Protein AF-A0A4S8KTE8-F1 (afdb_monomer_lite)

Structure (mmCIF, N/CA/C/O backbone):
data_AF-A0A4S8KTE8-F1
#
_entry.id   AF-A0A4S8KTE8-F1
#
loop_
_atom_site.group_PDB
_atom_site.id
_atom_site.type_symbol
_atom_site.label_atom_id
_atom_site.label_alt_id
_atom_site.label_comp_id
_atom_site.label_asym_id
_atom_site.label_entity_id
_atom_site.label_seq_id
_atom_site.pdbx_PDB_ins_code
_atom_site.Cartn_x
_atom_site.Cartn_y
_atom_site.Cartn_z
_atom_site.occupancy
_atom_site.B_iso_or_equiv
_atom_site.auth_seq_id
_atom_site.auth_comp_id
_atom_site.auth_asym_id
_atom_site.auth_atom_id
_atom_site.pdbx_PDB_model_num
ATOM 1 N N . MET A 1 1 ? 44.980 -10.769 -17.086 1.00 38.16 1 MET A N 1
ATOM 2 C CA . MET A 1 1 ? 43.763 -10.810 -17.929 1.00 38.16 1 MET A CA 1
ATOM 3 C C . MET A 1 1 ? 42.643 -10.117 -17.168 1.00 38.16 1 MET A C 1
ATOM 5 O O . MET A 1 1 ? 42.380 -10.503 -16.039 1.00 38.16 1 MET A O 1
ATOM 9 N N . VAL A 1 2 ? 42.059 -9.050 -17.720 1.00 45.09 2 VAL A N 1
ATOM 10 C CA . VAL A 1 2 ? 40.986 -8.267 -17.076 1.00 45.09 2 VAL A CA 1
ATOM 11 C C . VAL A 1 2 ? 39.634 -8.652 -17.678 1.00 45.09 2 VAL A C 1
ATOM 13 O O . VAL A 1 2 ? 39.425 -8.497 -18.879 1.00 45.09 2 VAL A O 1
ATOM 16 N N . ASN A 1 3 ? 38.708 -9.146 -16.855 1.00 40.47 3 ASN A N 1
ATOM 17 C CA . ASN A 1 3 ? 37.342 -9.453 -17.282 1.00 40.47 3 ASN A CA 1
ATOM 18 C C . ASN A 1 3 ? 36.574 -8.140 -17.541 1.00 40.47 3 ASN A C 1
ATOM 20 O O . ASN A 1 3 ? 36.103 -7.496 -16.609 1.00 40.47 3 ASN A O 1
ATOM 24 N N . ARG A 1 4 ? 36.448 -7.733 -18.813 1.00 46.81 4 ARG A N 1
ATOM 25 C CA . ARG A 1 4 ? 35.797 -6.477 -19.260 1.00 46.81 4 ARG A CA 1
ATOM 26 C C . ARG A 1 4 ? 34.266 -6.518 -19.367 1.00 46.81 4 ARG A C 1
ATOM 28 O O . ARG A 1 4 ? 33.665 -5.589 -19.891 1.00 46.81 4 ARG A O 1
ATOM 35 N N . SER A 1 5 ? 33.612 -7.563 -18.875 1.00 50.62 5 SER A N 1
ATOM 36 C CA . SER A 1 5 ? 32.157 -7.707 -18.981 1.00 50.62 5 SER A CA 1
ATOM 37 C C . SER A 1 5 ? 31.566 -8.098 -17.634 1.00 50.62 5 SER A C 1
ATOM 39 O O . SER A 1 5 ? 31.127 -9.229 -17.434 1.00 50.62 5 SER A O 1
ATOM 41 N N . GLY A 1 6 ? 31.513 -7.140 -16.709 1.00 40.44 6 GLY A N 1
ATOM 42 C CA . GLY A 1 6 ? 30.618 -7.200 -15.554 1.00 40.44 6 GLY A CA 1
ATOM 43 C C . GLY A 1 6 ? 29.159 -7.043 -15.992 1.00 40.44 6 GLY A C 1
ATOM 44 O O . GLY A 1 6 ? 28.493 -6.085 -15.614 1.00 40.44 6 GLY A O 1
ATOM 45 N N . LYS A 1 7 ? 28.659 -7.949 -16.841 1.00 44.88 7 LYS A N 1
ATOM 46 C CA . LYS A 1 7 ? 27.223 -8.091 -17.087 1.00 44.88 7 LYS A CA 1
ATOM 47 C C . LYS A 1 7 ? 26.639 -8.736 -15.839 1.00 44.88 7 LYS A C 1
ATOM 49 O O . LYS A 1 7 ? 26.651 -9.955 -15.700 1.00 44.88 7 LYS A O 1
ATOM 54 N N . ASN A 1 8 ? 26.137 -7.915 -14.924 1.00 54.91 8 ASN A N 1
ATOM 55 C CA . ASN A 1 8 ? 25.265 -8.391 -13.859 1.00 54.91 8 ASN A CA 1
ATOM 56 C C . ASN A 1 8 ? 24.046 -9.023 -14.549 1.00 54.91 8 ASN A C 1
ATOM 58 O O . ASN A 1 8 ? 23.220 -8.312 -15.113 1.00 54.91 8 ASN A O 1
ATOM 62 N N . GLY A 1 9 ? 24.003 -10.357 -14.598 1.00 51.38 9 GLY A N 1
ATOM 63 C CA . GLY A 1 9 ? 23.160 -11.170 -15.486 1.00 51.38 9 GLY A CA 1
ATOM 64 C C . GLY A 1 9 ? 21.655 -11.160 -15.205 1.00 51.38 9 GLY A C 1
ATOM 65 O O . GLY A 1 9 ? 20.988 -12.162 -15.439 1.00 51.38 9 GLY A O 1
ATOM 66 N N . HIS A 1 10 ? 21.099 -10.064 -14.695 1.00 56.97 10 HIS A N 1
ATOM 67 C CA . HIS A 1 10 ? 19.657 -9.886 -14.576 1.00 56.97 10 HIS A CA 1
ATOM 68 C C . HIS A 1 10 ? 19.192 -8.818 -15.560 1.00 56.97 10 HIS A C 1
ATOM 70 O O . HIS A 1 10 ? 19.395 -7.623 -15.350 1.00 56.97 10 HIS A O 1
ATOM 76 N N . SER A 1 11 ? 18.561 -9.267 -16.645 1.00 66.94 11 SER A N 1
ATOM 77 C CA . SER A 1 11 ? 17.747 -8.381 -17.468 1.00 66.94 11 SER A CA 1
ATOM 78 C C . SER A 1 11 ? 16.526 -7.977 -16.644 1.00 66.94 11 SER A C 1
ATOM 80 O O . SER A 1 11 ? 15.727 -8.831 -16.266 1.00 66.94 11 SER A O 1
ATOM 82 N N . ASN A 1 12 ? 16.375 -6.682 -16.363 1.00 69.44 12 ASN A N 1
ATOM 83 C CA . ASN A 1 12 ? 15.199 -6.149 -15.667 1.00 69.44 12 ASN A CA 1
ATOM 84 C C . ASN A 1 12 ? 13.960 -6.065 -16.589 1.00 69.44 12 ASN A C 1
ATOM 86 O O . ASN A 1 12 ? 12.967 -5.429 -16.237 1.00 69.44 12 ASN A O 1
ATOM 90 N N . GLY A 1 13 ? 14.015 -6.681 -17.775 1.00 77.19 13 GLY A N 1
ATOM 91 C CA . GLY A 1 13 ? 13.027 -6.509 -18.835 1.00 77.19 13 GLY A CA 1
ATOM 92 C C . GLY A 1 13 ? 13.163 -5.163 -19.550 1.00 77.19 13 GLY A C 1
ATOM 93 O O . GLY A 1 13 ? 14.200 -4.500 -19.465 1.00 77.19 13 GLY A O 1
ATOM 94 N N . SER A 1 14 ? 12.108 -4.768 -20.264 1.00 77.19 14 SER A N 1
ATOM 95 C CA . SER A 1 14 ? 12.025 -3.450 -20.897 1.00 77.19 14 SER A CA 1
ATOM 96 C C . SER A 1 14 ? 11.604 -2.414 -19.860 1.00 77.19 14 SER A C 1
ATOM 98 O O . SER A 1 14 ? 10.590 -2.589 -19.184 1.00 77.19 14 SER A O 1
ATOM 100 N N . LYS A 1 15 ? 12.385 -1.341 -19.708 1.00 81.69 15 LYS A N 1
ATOM 101 C CA . LYS A 1 15 ? 11.989 -0.216 -18.861 1.00 81.69 15 LYS A CA 1
ATOM 102 C C . LYS A 1 15 ? 10.918 0.597 -19.612 1.00 81.69 15 LYS A C 1
ATOM 104 O O . LYS A 1 15 ? 11.224 1.084 -20.700 1.00 81.69 15 LYS A O 1
ATOM 109 N N . PRO A 1 16 ? 9.708 0.776 -19.054 1.00 84.88 16 PRO A N 1
ATOM 110 C CA . PRO A 1 16 ? 8.693 1.635 -19.655 1.00 84.88 16 PRO A CA 1
ATOM 111 C C . PRO A 1 16 ? 9.117 3.110 -19.627 1.00 84.88 16 PRO A C 1
ATOM 113 O O . PRO A 1 16 ? 10.055 3.487 -18.915 1.00 84.88 16 PRO A O 1
ATOM 116 N N . ASN A 1 17 ? 8.419 3.943 -20.401 1.00 91.69 17 ASN A N 1
ATOM 117 C CA . ASN A 1 17 ? 8.628 5.388 -20.400 1.00 91.69 17 ASN A CA 1
ATOM 118 C C . ASN A 1 17 ? 8.434 5.964 -18.983 1.00 91.69 17 ASN A C 1
ATOM 120 O O . ASN A 1 17 ? 7.621 5.460 -18.207 1.00 91.69 17 ASN A O 1
ATOM 124 N N . ASP A 1 18 ? 9.182 7.014 -18.640 1.00 88.75 18 ASP A N 1
ATOM 125 C CA . ASP A 1 18 ? 9.183 7.582 -17.287 1.00 88.75 18 ASP A CA 1
ATOM 126 C C . ASP A 1 18 ? 7.790 8.118 -16.892 1.00 88.75 18 ASP A C 1
ATOM 128 O O . ASP A 1 18 ? 7.391 7.944 -15.741 1.00 88.75 18 ASP A O 1
ATOM 132 N N . GLU A 1 19 ? 7.030 8.687 -17.837 1.00 90.50 19 GLU A N 1
ATOM 133 C CA . GLU A 1 19 ? 5.651 9.150 -17.598 1.00 90.50 19 GLU A CA 1
ATOM 134 C C . GLU A 1 19 ? 4.666 7.990 -17.398 1.00 90.50 19 GLU A C 1
ATOM 136 O O . GLU A 1 19 ? 3.906 7.988 -16.430 1.00 90.50 19 GLU A O 1
ATOM 141 N N . ASP A 1 20 ? 4.723 6.952 -18.239 1.00 92.06 20 ASP A N 1
ATOM 142 C CA . ASP A 1 20 ? 3.857 5.771 -18.100 1.00 92.06 20 ASP A CA 1
ATOM 143 C C . ASP A 1 20 ? 4.122 5.040 -16.781 1.00 92.06 20 ASP A C 1
ATOM 145 O O . ASP A 1 20 ? 3.199 4.606 -16.090 1.00 92.06 20 ASP A O 1
ATOM 149 N N . LEU A 1 21 ? 5.399 4.938 -16.401 1.00 92.31 21 LEU A N 1
ATOM 150 C CA . LEU A 1 21 ? 5.814 4.342 -15.140 1.00 92.31 21 LEU A CA 1
ATOM 151 C C . LEU A 1 21 ? 5.324 5.165 -13.947 1.00 92.31 21 LEU A C 1
ATOM 153 O O . LEU A 1 21 ? 4.840 4.594 -12.972 1.00 92.31 21 LEU A O 1
ATOM 157 N N . LYS A 1 22 ? 5.437 6.494 -14.011 1.00 93.31 22 LYS A N 1
ATOM 158 C CA . LYS A 1 22 ? 4.946 7.394 -12.965 1.00 93.31 22 LYS A CA 1
ATOM 159 C C . LYS A 1 22 ? 3.431 7.281 -12.804 1.00 93.31 22 LYS A C 1
ATOM 161 O O . LYS A 1 22 ? 2.970 7.105 -11.678 1.00 93.31 22 LYS A O 1
ATOM 166 N N . ASN A 1 23 ? 2.683 7.329 -13.904 1.00 92.75 23 ASN A N 1
ATOM 167 C CA . ASN A 1 23 ? 1.225 7.217 -13.893 1.00 92.75 23 ASN A CA 1
ATOM 168 C C . ASN A 1 23 ? 0.775 5.864 -13.332 1.00 92.75 23 ASN A C 1
ATOM 170 O O . ASN A 1 23 ? -0.074 5.823 -12.448 1.00 92.75 23 ASN A O 1
ATOM 174 N N . ALA A 1 24 ? 1.415 4.769 -13.751 1.00 93.69 24 ALA A N 1
ATOM 175 C CA . ALA A 1 24 ? 1.132 3.447 -13.201 1.00 93.69 24 ALA A CA 1
ATOM 176 C C . ALA A 1 24 ? 1.438 3.363 -11.696 1.00 93.69 24 ALA A C 1
ATOM 178 O O . ALA A 1 24 ? 0.663 2.794 -10.937 1.00 93.69 24 ALA A O 1
ATOM 179 N N . LEU A 1 25 ? 2.553 3.937 -11.232 1.00 92.94 25 LEU A N 1
ATOM 180 C CA . LEU A 1 25 ? 2.889 3.939 -9.805 1.00 92.94 25 LEU A CA 1
ATOM 181 C C . LEU A 1 25 ? 1.911 4.777 -8.970 1.00 92.94 25 LEU A C 1
ATOM 183 O O . LEU A 1 25 ? 1.639 4.402 -7.830 1.00 92.94 25 LEU A O 1
ATOM 187 N N . LEU A 1 26 ? 1.390 5.881 -9.513 1.00 91.31 26 LEU A N 1
ATOM 188 C CA . LEU A 1 26 ? 0.339 6.677 -8.871 1.00 91.31 26 LEU A CA 1
ATOM 189 C C . LEU A 1 26 ? -0.967 5.885 -8.762 1.00 91.31 26 LEU A C 1
ATOM 191 O O . LEU A 1 26 ? -1.481 5.750 -7.656 1.00 91.31 26 LEU A O 1
ATOM 195 N N . GLU A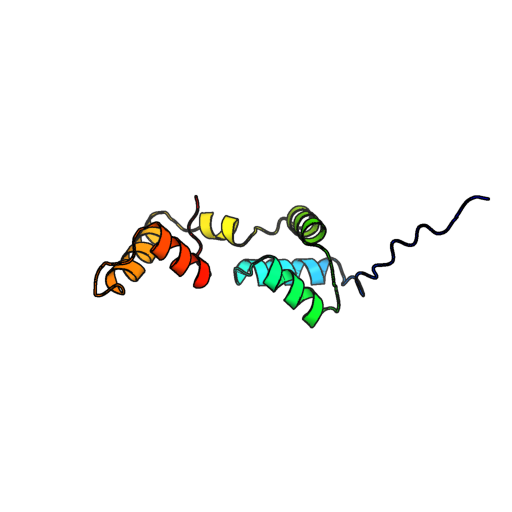 1 27 ? -1.422 5.274 -9.858 1.00 91.44 27 GLU A N 1
ATOM 196 C CA . GLU A 1 27 ? -2.599 4.390 -9.889 1.00 91.44 27 GLU A CA 1
ATOM 197 C C . GLU A 1 27 ? -2.480 3.287 -8.820 1.00 91.44 27 GLU A C 1
ATOM 199 O O . GLU A 1 27 ? -3.366 3.083 -7.993 1.00 91.44 27 GLU A O 1
ATOM 204 N N . TYR A 1 28 ? -1.323 2.625 -8.745 1.00 91.75 28 TYR A N 1
ATOM 205 C CA . TYR A 1 28 ? -1.111 1.548 -7.775 1.00 91.75 28 TYR A CA 1
ATOM 206 C C . TYR A 1 28 ? -1.031 2.048 -6.328 1.00 91.75 28 TYR A C 1
ATOM 208 O O . TYR A 1 28 ? -1.354 1.314 -5.393 1.00 91.75 28 TYR A O 1
ATOM 216 N N . SER A 1 29 ? -0.588 3.291 -6.131 1.00 87.25 29 SER A N 1
ATOM 217 C CA . SER A 1 29 ? -0.569 3.950 -4.826 1.00 87.25 29 SER A CA 1
ATOM 218 C C . SER A 1 29 ? -1.982 4.263 -4.335 1.00 87.25 29 SER A C 1
ATOM 220 O O . SER A 1 29 ? -2.256 4.076 -3.148 1.00 87.25 29 SER A O 1
ATOM 222 N N . GLU A 1 30 ? -2.870 4.697 -5.232 1.00 85.06 30 GLU A N 1
ATOM 223 C CA . GLU A 1 30 ? -4.290 4.960 -4.958 1.00 85.06 30 GLU A CA 1
ATOM 224 C C . GLU A 1 30 ? -5.060 3.674 -4.647 1.00 85.06 30 GLU A C 1
ATOM 226 O O . GLU A 1 30 ? -5.851 3.636 -3.710 1.00 85.06 30 GLU A O 1
ATOM 231 N N . GLU A 1 31 ? -4.745 2.583 -5.341 1.00 86.12 31 GLU A N 1
ATOM 232 C CA . GLU A 1 31 ? -5.282 1.250 -5.046 1.00 86.12 31 GLU A CA 1
ATOM 233 C C . GLU A 1 31 ? -4.677 0.596 -3.780 1.00 86.12 31 GLU A C 1
ATOM 235 O O . GLU A 1 31 ? -5.013 -0.543 -3.442 1.00 86.12 31 GLU A O 1
ATOM 240 N N . MET A 1 32 ? -3.774 1.292 -3.077 1.00 83.56 32 MET A N 1
ATOM 241 C CA . MET A 1 32 ? -3.075 0.818 -1.875 1.00 83.56 32 MET A CA 1
ATOM 242 C C . MET A 1 32 ? -2.300 -0.495 -2.074 1.00 83.56 32 MET A C 1
ATOM 244 O O . MET A 1 32 ? -2.145 -1.270 -1.124 1.00 83.56 32 MET A O 1
ATOM 248 N N . LEU A 1 33 ? -1.763 -0.748 -3.276 1.00 87.69 33 LEU A N 1
ATOM 249 C CA . LEU A 1 33 ? -0.978 -1.959 -3.527 1.00 87.69 33 LEU A CA 1
ATOM 250 C C . LEU A 1 33 ? 0.252 -2.015 -2.616 1.00 87.69 33 LEU A C 1
ATOM 252 O O . LEU A 1 33 ? 0.977 -1.038 -2.386 1.00 87.69 33 LEU A O 1
ATOM 256 N N . THR A 1 34 ? 0.545 -3.219 -2.141 1.00 86.62 34 THR A N 1
ATOM 257 C CA . THR A 1 34 ? 1.816 -3.527 -1.495 1.00 86.62 34 THR A CA 1
ATOM 258 C C . THR A 1 34 ? 2.961 -3.474 -2.508 1.00 86.62 34 THR A C 1
ATOM 260 O O . THR A 1 34 ? 2.770 -3.519 -3.724 1.00 86.62 34 THR A O 1
ATOM 263 N N . HIS A 1 35 ? 4.202 -3.408 -2.019 1.00 89.31 35 HIS A N 1
ATOM 264 C CA . HIS A 1 35 ? 5.367 -3.426 -2.907 1.00 89.31 35 HIS A CA 1
ATOM 265 C C . HIS A 1 35 ? 5.450 -4.709 -3.745 1.00 89.31 35 HIS A C 1
ATOM 267 O O . HIS A 1 35 ? 5.908 -4.650 -4.878 1.00 89.31 35 HIS A O 1
ATOM 273 N N . GLU A 1 36 ? 5.031 -5.855 -3.206 1.00 89.94 36 GLU A N 1
ATOM 274 C CA . GLU A 1 36 ? 5.078 -7.134 -3.924 1.00 89.94 36 GLU A CA 1
ATOM 275 C C . GLU A 1 36 ? 4.039 -7.176 -5.044 1.00 89.94 36 GLU A C 1
ATOM 277 O O . GLU A 1 36 ? 4.389 -7.482 -6.183 1.00 89.94 36 GLU A O 1
ATOM 282 N N . GLU A 1 37 ? 2.805 -6.754 -4.759 1.00 90.94 37 GLU A N 1
ATOM 283 C CA . GLU A 1 37 ? 1.760 -6.601 -5.777 1.00 90.94 37 GLU A CA 1
ATOM 284 C C . GLU A 1 37 ? 2.171 -5.576 -6.841 1.00 90.94 37 GLU A C 1
ATOM 286 O O . GLU A 1 37 ? 1.999 -5.817 -8.033 1.00 90.94 37 GLU A O 1
ATOM 291 N N . THR A 1 38 ? 2.789 -4.462 -6.433 1.00 91.88 38 THR A N 1
ATOM 292 C CA . THR A 1 38 ? 3.301 -3.439 -7.357 1.00 91.88 38 THR A CA 1
ATOM 293 C C . THR A 1 38 ? 4.334 -4.030 -8.317 1.00 91.88 38 THR A C 1
ATOM 295 O O . THR A 1 38 ? 4.252 -3.815 -9.524 1.00 91.88 38 THR A O 1
ATOM 298 N N . LEU A 1 39 ? 5.301 -4.802 -7.808 1.00 93.44 39 LEU A N 1
ATOM 299 C CA . LEU A 1 39 ? 6.307 -5.470 -8.639 1.00 93.44 39 LEU A CA 1
ATOM 300 C C . LEU A 1 39 ? 5.674 -6.499 -9.581 1.00 93.44 39 LEU A C 1
ATOM 302 O O . LEU A 1 39 ? 6.028 -6.546 -10.759 1.00 93.44 39 LEU A O 1
ATOM 306 N N . ALA A 1 40 ? 4.724 -7.294 -9.083 1.00 93.62 40 ALA A N 1
ATOM 307 C CA . ALA A 1 40 ? 4.000 -8.267 -9.891 1.00 93.62 40 ALA A CA 1
ATOM 308 C C . ALA A 1 40 ? 3.216 -7.584 -11.023 1.00 93.62 40 ALA A C 1
ATOM 310 O O . ALA A 1 40 ? 3.289 -8.021 -12.172 1.00 93.62 40 ALA A O 1
ATOM 311 N N . ARG A 1 41 ? 2.539 -6.468 -10.733 1.00 93.88 41 ARG A N 1
ATOM 312 C CA . ARG A 1 41 ? 1.752 -5.712 -11.715 1.00 93.88 41 ARG A CA 1
ATOM 313 C C . ARG A 1 41 ? 2.629 -4.965 -12.716 1.00 93.88 41 ARG A C 1
ATOM 315 O O . ARG A 1 41 ? 2.307 -4.951 -13.899 1.00 93.88 41 ARG A O 1
ATOM 322 N N . LEU A 1 42 ? 3.772 -4.417 -12.294 1.00 92.88 42 LEU A N 1
ATOM 323 C CA . LEU A 1 42 ? 4.775 -3.850 -13.209 1.00 92.88 42 LEU A CA 1
ATOM 324 C C . LEU A 1 42 ? 5.322 -4.907 -14.174 1.00 92.88 42 LEU A C 1
ATOM 326 O O . LEU A 1 42 ? 5.444 -4.646 -15.374 1.00 92.88 42 LEU A O 1
ATOM 330 N N . ARG A 1 43 ? 5.588 -6.117 -13.672 1.00 92.50 43 ARG A N 1
ATOM 331 C CA . ARG A 1 43 ? 6.013 -7.244 -14.501 1.00 92.50 43 ARG A CA 1
ATOM 332 C C . ARG A 1 43 ? 4.914 -7.681 -15.469 1.00 92.50 43 ARG A C 1
ATOM 334 O O . ARG A 1 43 ? 5.218 -7.914 -16.631 1.00 92.50 43 ARG A O 1
ATOM 341 N N . ALA A 1 44 ? 3.664 -7.770 -15.019 1.00 92.25 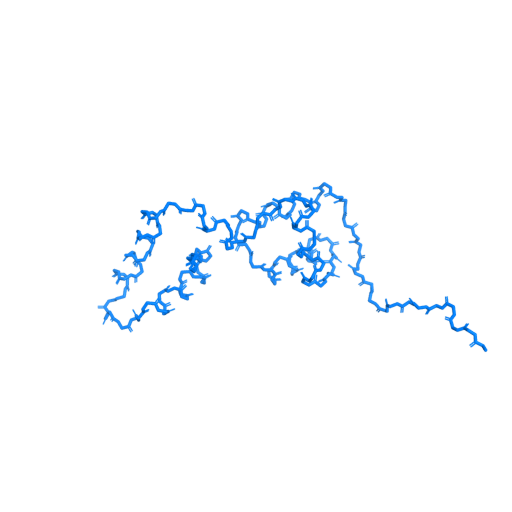44 ALA A N 1
ATOM 342 C CA . ALA A 1 44 ? 2.542 -8.189 -15.857 1.00 92.25 44 ALA A CA 1
ATOM 343 C C . ALA A 1 44 ? 2.191 -7.155 -16.943 1.00 92.25 44 ALA A C 1
ATOM 345 O O . ALA A 1 44 ? 1.984 -7.526 -18.092 1.00 92.25 44 ALA A O 1
ATOM 346 N N . ARG A 1 45 ? 2.156 -5.861 -16.595 1.00 91.69 45 ARG A N 1
ATOM 347 C CA . ARG A 1 45 ? 1.736 -4.780 -17.502 1.00 91.69 45 ARG A CA 1
ATOM 348 C C . ARG A 1 45 ? 2.830 -4.347 -18.475 1.00 91.69 45 ARG A C 1
ATOM 350 O O . ARG A 1 45 ? 2.531 -4.061 -19.626 1.00 91.69 45 ARG A O 1
ATOM 357 N N . PHE A 1 46 ? 4.082 -4.278 -18.020 1.00 89.75 46 PHE A N 1
ATOM 358 C CA . PHE A 1 46 ? 5.188 -3.707 -18.803 1.00 89.75 46 PHE A CA 1
ATOM 359 C C . PHE A 1 46 ? 6.327 -4.693 -19.079 1.00 89.75 46 PHE A C 1
ATOM 361 O O . PHE A 1 46 ? 7.310 -4.330 -19.720 1.00 89.75 46 PHE A O 1
ATOM 368 N N . GLY A 1 47 ? 6.263 -5.920 -18.551 1.00 89.69 47 GLY A N 1
ATOM 369 C CA . GLY A 1 47 ? 7.411 -6.830 -18.565 1.00 89.69 47 GLY A CA 1
ATOM 370 C C . GLY A 1 47 ? 8.578 -6.339 -17.700 1.00 89.69 47 GLY A C 1
ATOM 371 O O . GLY A 1 47 ? 9.684 -6.863 -17.818 1.00 89.69 47 GLY A O 1
ATOM 372 N N . TYR A 1 48 ? 8.358 -5.333 -16.844 1.00 90.88 48 TYR A N 1
ATOM 373 C CA . TYR A 1 48 ? 9.413 -4.674 -16.081 1.00 90.88 48 TYR A CA 1
ATOM 374 C C . TYR A 1 48 ? 9.610 -5.356 -14.727 1.00 90.88 48 TYR A C 1
ATOM 376 O O . TYR A 1 48 ? 8.785 -5.242 -13.820 1.00 90.88 48 TYR A O 1
ATOM 384 N N . SER A 1 49 ? 10.714 -6.089 -14.596 1.00 90.50 49 SER A N 1
ATOM 385 C CA . SER A 1 49 ? 11.039 -6.899 -13.424 1.00 90.50 49 SER A CA 1
ATOM 386 C C . SER A 1 49 ? 12.199 -6.272 -12.659 1.00 90.50 49 SER A C 1
ATOM 388 O O . SER A 1 49 ? 13.360 -6.431 -13.028 1.00 90.50 49 SER A O 1
ATOM 390 N N . ILE A 1 50 ? 11.890 -5.573 -11.568 1.00 90.75 50 ILE A N 1
ATOM 391 C CA . ILE A 1 50 ? 12.880 -4.894 -10.724 1.00 90.75 50 ILE A CA 1
ATOM 392 C C . ILE A 1 50 ? 12.871 -5.405 -9.287 1.00 90.75 50 ILE A C 1
ATOM 394 O O . ILE A 1 50 ? 11.930 -6.044 -8.824 1.00 90.75 50 ILE A O 1
ATOM 398 N N . LYS A 1 51 ? 13.931 -5.076 -8.546 1.00 91.06 51 LYS A N 1
ATOM 399 C CA . LYS A 1 51 ? 14.006 -5.337 -7.107 1.00 91.06 51 LYS A CA 1
ATOM 400 C C . LYS A 1 51 ? 13.237 -4.278 -6.319 1.00 91.06 51 LYS A C 1
ATOM 402 O O . LYS A 1 51 ? 13.103 -3.127 -6.736 1.00 91.06 51 LYS A O 1
ATOM 407 N N . ARG A 1 52 ? 12.827 -4.643 -5.102 1.00 91.44 52 ARG A N 1
ATOM 408 C CA . ARG A 1 52 ? 12.140 -3.749 -4.157 1.00 91.44 52 ARG A CA 1
ATOM 409 C C . ARG A 1 52 ? 12.926 -2.470 -3.836 1.00 91.44 52 ARG A C 1
ATOM 411 O O . ARG A 1 52 ? 12.317 -1.418 -3.668 1.00 91.44 52 ARG A O 1
ATOM 418 N N . SER A 1 53 ? 14.256 -2.534 -3.765 1.00 91.00 53 SER A N 1
ATOM 419 C CA . SER A 1 53 ? 15.104 -1.349 -3.559 1.00 91.00 53 SER A CA 1
ATOM 420 C C . SER A 1 53 ? 14.981 -0.354 -4.714 1.00 91.00 53 SER A C 1
ATOM 422 O O . SER A 1 53 ? 14.813 0.839 -4.482 1.00 91.00 53 SER A O 1
ATOM 424 N N . THR A 1 54 ? 14.978 -0.846 -5.955 1.00 92.06 54 THR A N 1
ATOM 425 C CA . THR A 1 54 ? 14.765 -0.031 -7.156 1.00 92.06 54 THR A CA 1
ATOM 426 C C . THR A 1 54 ? 13.369 0.581 -7.168 1.00 92.06 54 THR A C 1
ATOM 428 O O . THR A 1 54 ? 13.242 1.772 -7.439 1.00 92.06 54 THR A O 1
ATOM 431 N N . LEU A 1 55 ? 12.336 -0.191 -6.810 1.00 92.69 55 LEU A N 1
ATOM 432 C CA . LEU A 1 55 ? 10.975 0.333 -6.666 1.00 92.69 55 LEU A CA 1
ATOM 433 C C . LEU A 1 55 ? 10.929 1.482 -5.650 1.00 92.69 55 LEU A C 1
ATOM 435 O O . LEU A 1 55 ? 10.357 2.525 -5.938 1.00 92.69 55 LEU A O 1
ATOM 439 N N . PHE A 1 56 ? 11.579 1.333 -4.494 1.00 90.44 56 PHE A N 1
ATOM 440 C CA . PHE A 1 56 ? 11.632 2.395 -3.489 1.00 90.44 56 PHE A CA 1
ATOM 441 C C . PHE A 1 56 ? 12.308 3.670 -4.015 1.00 90.44 56 PHE A C 1
ATOM 443 O O . PHE A 1 56 ? 11.800 4.771 -3.803 1.00 90.44 56 PHE A O 1
ATOM 450 N N . THR A 1 57 ? 13.418 3.530 -4.745 1.00 91.88 57 THR A N 1
ATOM 451 C CA . THR A 1 57 ? 14.089 4.663 -5.397 1.00 91.88 57 THR A CA 1
ATOM 452 C C . THR A 1 57 ? 13.181 5.347 -6.417 1.00 91.88 57 THR A C 1
ATOM 454 O O . THR A 1 57 ? 13.143 6.574 -6.454 1.00 91.88 57 THR A O 1
ATOM 457 N N . LEU A 1 58 ? 12.416 4.586 -7.207 1.00 92.25 58 LEU A N 1
ATOM 458 C CA . LEU A 1 58 ? 11.472 5.130 -8.190 1.00 92.25 58 LEU A CA 1
ATOM 459 C C . LEU A 1 58 ? 10.300 5.850 -7.519 1.00 92.25 58 LEU A C 1
ATOM 461 O O . LEU A 1 58 ? 10.003 6.983 -7.882 1.00 92.25 58 LEU A O 1
ATOM 465 N N . LEU A 1 59 ? 9.689 5.249 -6.495 1.00 91.56 59 LEU A N 1
ATOM 466 C CA . LEU A 1 59 ? 8.628 5.889 -5.711 1.00 91.56 59 LEU A CA 1
ATOM 467 C C . LEU A 1 59 ? 9.109 7.222 -5.124 1.00 91.56 59 LEU A C 1
ATOM 469 O O . LEU A 1 59 ? 8.415 8.229 -5.224 1.00 91.56 59 LEU A O 1
ATOM 473 N N . LYS A 1 60 ? 10.336 7.262 -4.583 1.00 90.75 60 LYS A N 1
ATOM 474 C CA . LYS A 1 60 ? 10.945 8.504 -4.087 1.00 90.75 60 LYS A CA 1
ATOM 475 C C . LYS A 1 60 ? 11.203 9.507 -5.215 1.00 90.75 60 LYS A C 1
ATOM 477 O O . LYS A 1 60 ? 10.892 10.680 -5.038 1.00 90.75 60 LYS A O 1
ATOM 482 N N . LYS A 1 61 ? 11.750 9.059 -6.351 1.00 92.12 61 LYS A N 1
ATOM 483 C CA . LYS A 1 61 ? 12.035 9.900 -7.528 1.00 92.12 61 LYS A CA 1
ATOM 484 C C . LYS A 1 61 ? 10.768 10.589 -8.038 1.00 92.12 61 LYS A C 1
ATOM 486 O O . LYS A 1 61 ? 10.808 11.773 -8.341 1.00 92.12 61 LYS A O 1
ATOM 491 N N . TYR A 1 62 ? 9.661 9.856 -8.112 1.00 92.00 62 TYR A N 1
ATOM 492 C CA . TYR A 1 62 ? 8.390 10.357 -8.634 1.00 92.00 62 TYR A CA 1
ATOM 493 C C . TYR A 1 62 ? 7.479 10.979 -7.566 1.00 92.00 62 TYR A C 1
ATOM 495 O O . TYR A 1 62 ? 6.377 11.411 -7.891 1.00 92.00 62 TYR A O 1
ATOM 503 N N . GLY A 1 63 ? 7.910 11.026 -6.301 1.00 89.12 63 GLY A N 1
ATOM 504 C CA . GLY A 1 63 ? 7.106 11.568 -5.202 1.00 89.12 63 GLY A CA 1
ATOM 505 C C . GLY A 1 63 ? 5.862 10.737 -4.863 1.00 89.12 63 GLY A C 1
ATOM 506 O O . GLY A 1 63 ? 4.954 11.240 -4.207 1.00 89.12 63 GLY A O 1
ATOM 507 N N . VAL A 1 64 ? 5.812 9.471 -5.281 1.00 89.25 64 VAL A N 1
ATOM 508 C CA . VAL A 1 64 ? 4.656 8.595 -5.078 1.00 89.25 64 VAL A CA 1
ATOM 509 C C . VAL A 1 64 ? 4.658 8.074 -3.634 1.00 89.25 64 VAL A C 1
ATOM 511 O O . VAL A 1 64 ? 5.626 7.430 -3.205 1.00 89.25 64 VAL A O 1
ATOM 514 N N . PRO A 1 65 ? 3.602 8.337 -2.843 1.00 83.88 65 PRO A N 1
ATOM 515 C CA . PRO A 1 65 ? 3.499 7.811 -1.490 1.00 83.88 65 PRO A CA 1
ATOM 516 C C . PRO A 1 65 ? 3.317 6.288 -1.513 1.00 83.88 65 PRO A C 1
ATOM 518 O O . PRO A 1 65 ? 2.719 5.719 -2.420 1.00 83.88 65 PRO A O 1
ATOM 521 N N . 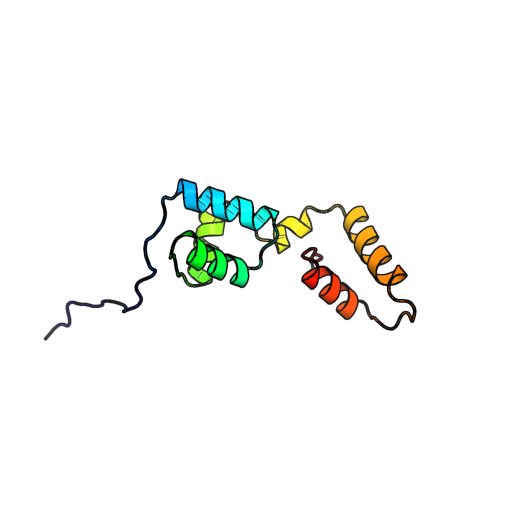SER A 1 66 ? 3.825 5.602 -0.491 1.00 78.12 66 SER A N 1
ATOM 522 C CA . SER A 1 66 ? 3.516 4.183 -0.298 1.00 78.12 66 SER A CA 1
ATOM 523 C C . SER A 1 66 ? 2.124 4.009 0.314 1.00 78.12 66 SER A C 1
ATOM 525 O O . SER A 1 66 ? 1.649 4.912 1.005 1.00 78.12 66 SER A O 1
ATOM 527 N N . ALA A 1 67 ? 1.522 2.824 0.169 1.00 73.50 67 ALA A N 1
ATOM 528 C CA . ALA A 1 67 ? 0.217 2.496 0.758 1.00 73.50 67 ALA A CA 1
ATOM 529 C C . ALA A 1 67 ? 0.112 2.893 2.247 1.00 73.50 67 ALA A C 1
ATOM 531 O O . ALA A 1 67 ? -0.819 3.571 2.669 1.00 73.50 67 ALA A O 1
ATOM 532 N N . ARG A 1 68 ? 1.149 2.602 3.047 1.00 72.12 68 ARG A N 1
ATOM 533 C CA . ARG A 1 68 ? 1.206 3.013 4.464 1.00 72.12 68 ARG A CA 1
ATOM 534 C C . ARG A 1 68 ? 1.195 4.535 4.658 1.00 72.12 68 ARG A C 1
ATOM 536 O O . ARG A 1 68 ? 0.625 5.023 5.627 1.00 72.12 68 ARG A O 1
ATOM 543 N N . LYS A 1 69 ? 1.876 5.295 3.793 1.00 72.94 69 LYS A N 1
ATOM 544 C CA . LYS A 1 69 ? 1.859 6.766 3.863 1.00 72.94 69 LYS A CA 1
ATOM 545 C C . LYS A 1 69 ? 0.503 7.329 3.454 1.00 72.94 69 LYS A C 1
ATOM 547 O O . LYS A 1 69 ? 0.111 8.348 4.003 1.00 72.94 69 LYS A O 1
ATOM 552 N N . ASN A 1 70 ? -0.201 6.683 2.532 1.00 71.44 70 ASN A N 1
ATOM 553 C CA . ASN A 1 70 ? -1.561 7.085 2.197 1.00 71.44 70 ASN A CA 1
ATOM 554 C C . ASN A 1 70 ? -2.536 6.796 3.333 1.00 71.44 70 ASN A C 1
ATOM 556 O O . ASN A 1 70 ? -3.359 7.648 3.632 1.00 71.44 70 ASN A O 1
ATOM 560 N N . ALA A 1 71 ? -2.381 5.685 4.050 1.00 69.25 71 ALA A N 1
ATOM 561 C CA . ALA A 1 71 ? -3.210 5.436 5.222 1.00 69.25 71 ALA A CA 1
ATOM 562 C C . ALA A 1 71 ? -3.009 6.468 6.350 1.00 69.25 71 ALA A C 1
ATOM 564 O O . ALA A 1 71 ? -3.952 6.784 7.060 1.00 69.25 71 ALA A O 1
ATOM 565 N N . LYS A 1 72 ? -1.819 7.082 6.462 1.00 67.19 72 LYS A N 1
ATOM 566 C CA . LYS A 1 72 ? -1.593 8.245 7.348 1.00 67.19 72 LYS A CA 1
ATOM 567 C C . LYS A 1 72 ? -2.384 9.497 6.956 1.00 67.19 72 LYS A C 1
ATOM 569 O O . LYS A 1 72 ? -2.439 10.426 7.750 1.00 67.19 72 LYS A O 1
ATOM 574 N N . LYS A 1 73 ? -2.926 9.562 5.738 1.00 71.94 73 LYS A N 1
ATOM 575 C CA . LYS A 1 73 ? -3.780 10.672 5.304 1.00 71.94 73 LYS A CA 1
ATOM 576 C C . LYS A 1 73 ? -5.228 10.510 5.771 1.00 71.94 73 LYS A C 1
ATOM 578 O O . LYS A 1 73 ? -5.974 11.478 5.672 1.00 71.94 73 LYS A O 1
ATOM 583 N N . LEU A 1 74 ? -5.641 9.329 6.248 1.00 77.38 74 LEU A N 1
ATOM 584 C CA . LEU A 1 74 ? -6.952 9.198 6.885 1.00 77.38 74 LEU A CA 1
ATOM 585 C C . LEU A 1 74 ? -6.960 9.998 8.190 1.00 77.38 74 LEU A C 1
ATOM 587 O O . LEU A 1 74 ? -6.044 9.850 8.998 1.00 77.38 74 LEU A O 1
ATOM 591 N N . SER A 1 75 ? -8.022 10.780 8.400 1.00 83.56 75 SER A N 1
ATOM 592 C CA . SER A 1 75 ? -8.325 11.418 9.687 1.00 83.56 75 SER A CA 1
ATOM 593 C C . SER A 1 75 ? -8.377 10.378 10.813 1.00 83.56 75 SER A C 1
ATOM 595 O O . SER A 1 75 ? -8.786 9.236 10.583 1.00 83.56 75 SER A O 1
ATOM 597 N N . ASP A 1 76 ? -8.017 10.777 12.031 1.00 84.75 76 ASP A N 1
ATOM 598 C CA . ASP A 1 76 ? -8.099 9.932 13.229 1.00 84.75 76 ASP A CA 1
ATOM 599 C C . ASP A 1 76 ? -9.523 9.387 13.448 1.00 84.75 76 ASP A C 1
ATOM 601 O O . ASP A 1 76 ? -9.711 8.236 13.850 1.00 84.75 76 ASP A O 1
ATOM 605 N N . GLU A 1 77 ? -10.542 10.171 13.092 1.00 8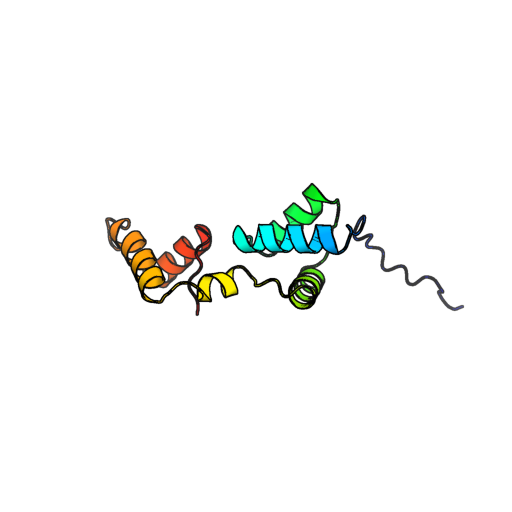7.12 77 GLU A N 1
ATOM 606 C CA . GLU A 1 77 ? -11.951 9.761 13.121 1.00 87.12 77 GLU A CA 1
ATOM 607 C C . GLU A 1 77 ? -12.240 8.624 12.132 1.00 87.12 77 GLU A C 1
ATOM 609 O O . GLU A 1 77 ? -12.899 7.638 12.472 1.00 87.12 77 GLU A O 1
ATOM 614 N N . ALA A 1 78 ? -11.700 8.720 10.913 1.00 87.25 78 ALA A N 1
ATOM 615 C CA . ALA A 1 78 ? -11.853 7.687 9.893 1.00 87.25 78 ALA A CA 1
ATOM 616 C C . ALA A 1 78 ? -11.122 6.399 10.301 1.00 87.25 78 ALA A C 1
ATOM 618 O O . ALA A 1 78 ? -11.643 5.301 10.117 1.00 87.25 78 ALA A O 1
ATOM 619 N N . GLN A 1 79 ? -9.941 6.523 10.912 1.00 86.81 79 GLN A N 1
ATOM 620 C CA . GLN A 1 79 ? -9.195 5.381 11.446 1.00 86.81 79 GLN A CA 1
ATOM 621 C C . GLN A 1 79 ? -9.954 4.692 12.585 1.00 86.81 79 GLN A C 1
ATOM 623 O O . GLN A 1 79 ? -10.028 3.465 12.619 1.00 86.81 79 GLN A O 1
ATOM 628 N N . THR A 1 80 ? -10.553 5.471 13.488 1.00 89.88 80 THR A N 1
ATOM 629 C CA . THR A 1 80 ? -11.346 4.948 14.607 1.00 89.88 80 THR A CA 1
ATOM 630 C C . THR A 1 80 ? -12.599 4.241 14.099 1.00 89.88 80 THR A C 1
ATOM 632 O O . THR A 1 80 ? -12.888 3.129 14.531 1.00 89.88 80 THR A O 1
ATOM 635 N N . SER A 1 81 ? -13.286 4.829 13.117 1.00 90.69 81 SER A N 1
ATOM 636 C CA . SER A 1 81 ? -14.468 4.232 12.483 1.00 90.69 81 SER A CA 1
ATOM 637 C C . SER A 1 81 ? -14.155 2.869 11.856 1.00 90.69 81 SER A C 1
ATOM 639 O O . SER A 1 81 ? -14.907 1.921 12.052 1.00 90.69 81 SER A O 1
ATOM 641 N N . LEU A 1 82 ? -13.005 2.726 11.184 1.00 90.56 82 LEU A N 1
ATOM 642 C CA . LEU A 1 82 ? -12.554 1.441 10.631 1.00 90.56 82 LEU A CA 1
ATOM 643 C C . LEU A 1 82 ? -12.298 0.381 11.712 1.00 90.56 82 LEU A C 1
ATOM 645 O O . LEU A 1 82 ? -12.586 -0.797 11.511 1.00 90.56 82 LEU A O 1
ATOM 649 N N . VAL A 1 83 ? -11.735 0.777 12.858 1.00 90.62 83 VAL A N 1
ATOM 650 C CA . VAL A 1 83 ? -11.509 -0.145 13.983 1.00 90.62 83 VAL A CA 1
ATOM 651 C C . VAL A 1 83 ? -12.831 -0.585 14.599 1.00 90.62 83 VAL A C 1
ATOM 653 O O . VAL A 1 83 ? -12.993 -1.774 14.872 1.00 90.62 83 VAL A O 1
ATOM 656 N N . LEU A 1 84 ? -13.759 0.353 14.806 1.00 92.56 84 LEU A N 1
ATOM 657 C CA . LEU A 1 84 ? -15.082 0.069 15.359 1.00 92.56 84 LEU A CA 1
ATOM 658 C C . LEU A 1 84 ? -15.874 -0.867 14.447 1.00 92.56 84 LEU A C 1
ATOM 660 O O . LEU A 1 84 ? -16.376 -1.873 14.930 1.00 92.56 84 LEU A O 1
ATOM 664 N N . ASP A 1 85 ? -15.863 -0.632 13.135 1.00 92.50 85 ASP A N 1
ATOM 665 C CA . ASP A 1 85 ? -16.505 -1.525 12.166 1.00 92.50 85 ASP A CA 1
ATOM 666 C C . ASP A 1 85 ? -15.956 -2.961 12.266 1.00 92.50 85 ASP A C 1
ATOM 668 O O . ASP A 1 85 ? -16.705 -3.937 12.316 1.00 92.50 85 ASP A O 1
ATOM 672 N N . LYS A 1 86 ? -14.635 -3.134 12.402 1.00 91.62 86 LYS A N 1
ATOM 673 C CA . LYS A 1 86 ? -14.053 -4.473 12.611 1.00 91.62 86 LYS A CA 1
ATOM 674 C C . LYS A 1 86 ? -14.395 -5.101 13.956 1.00 91.62 86 LYS A C 1
ATOM 676 O O . LYS A 1 86 ? -14.479 -6.326 14.021 1.00 91.62 86 LYS A O 1
ATOM 681 N N . LEU A 1 87 ? -14.564 -4.301 15.005 1.00 90.50 87 LEU A N 1
ATOM 682 C CA . LEU A 1 87 ? -14.988 -4.778 16.322 1.00 90.50 87 LEU A CA 1
ATOM 683 C C . LEU A 1 87 ? -16.452 -5.212 16.322 1.00 90.50 87 LEU A C 1
ATOM 685 O O . LEU A 1 87 ? -16.764 -6.257 16.885 1.00 90.50 87 LEU A O 1
ATOM 689 N N . ASP A 1 88 ? -17.326 -4.448 15.672 1.00 90.88 88 ASP A N 1
ATOM 690 C CA . ASP A 1 88 ? -18.753 -4.759 15.578 1.00 90.88 88 ASP A CA 1
ATOM 691 C C . ASP A 1 88 ? -18.990 -6.044 14.775 1.00 90.88 88 ASP A C 1
ATOM 693 O O . ASP A 1 88 ? -19.851 -6.854 15.120 1.00 90.88 88 ASP A O 1
ATOM 697 N N . ASN A 1 89 ? -18.155 -6.290 13.762 1.00 89.44 89 ASN A N 1
ATOM 698 C CA . ASN A 1 89 ? -18.154 -7.542 13.006 1.00 89.44 89 ASN A CA 1
ATOM 699 C C . ASN A 1 89 ? -17.508 -8.729 13.762 1.00 89.44 89 ASN A C 1
ATOM 701 O O . ASN A 1 89 ? -17.662 -9.881 13.346 1.00 89.44 89 ASN A O 1
ATOM 705 N N . ASP A 1 90 ? -16.801 -8.502 14.877 1.00 90.19 90 ASP A N 1
ATOM 706 C CA . ASP A 1 90 ? -16.268 -9.564 15.740 1.00 90.19 90 ASP A CA 1
ATOM 707 C C . ASP A 1 90 ? -17.299 -9.981 16.797 1.00 90.19 90 ASP A C 1
ATOM 709 O O . ASP A 1 90 ? -17.238 -9.589 17.965 1.00 90.19 90 ASP A O 1
ATOM 713 N N . LEU A 1 91 ? -18.234 -10.838 16.376 1.00 85.38 91 LEU A N 1
ATOM 714 C CA . LEU A 1 91 ? -19.378 -11.298 17.174 1.00 85.38 91 LEU A CA 1
ATOM 715 C C . LEU A 1 91 ? -19.006 -11.802 18.582 1.00 85.38 91 LEU A C 1
ATOM 717 O O . LEU A 1 91 ? -19.776 -11.651 19.529 1.00 85.38 91 LEU A O 1
ATOM 721 N N . PHE A 1 92 ? -17.830 -12.421 18.721 1.00 89.69 92 PHE A N 1
ATOM 722 C CA . PHE A 1 92 ? -17.360 -13.015 19.976 1.00 89.69 92 PHE A CA 1
ATOM 723 C C . PHE A 1 92 ? -16.303 -12.167 20.693 1.00 89.69 92 PHE A C 1
ATOM 725 O O . PHE A 1 92 ? -15.817 -12.590 21.744 1.00 89.69 92 PHE A O 1
ATOM 732 N N . LYS A 1 93 ? -15.930 -11.005 20.136 1.00 84.94 93 LYS A N 1
ATOM 733 C CA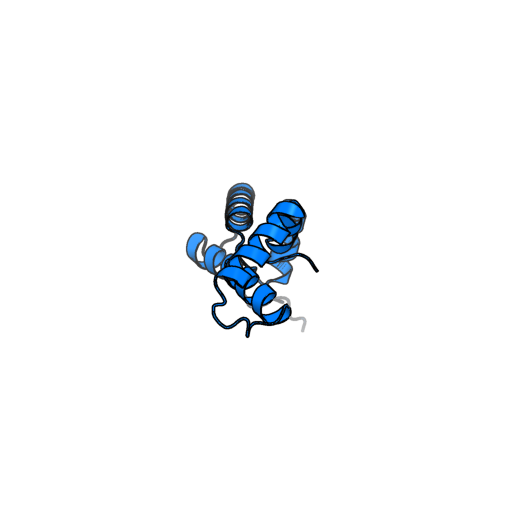 . LYS A 1 93 ? -14.913 -10.080 20.667 1.00 84.94 93 LYS A CA 1
ATOM 734 C C . LYS A 1 93 ? -13.587 -10.770 21.013 1.00 84.94 93 LYS A C 1
ATOM 736 O O . LYS A 1 93 ? -12.943 -10.452 22.013 1.00 84.94 93 LYS A O 1
ATOM 741 N N . ARG A 1 94 ? -13.195 -11.770 20.216 1.00 89.25 94 ARG A N 1
ATOM 742 C CA . ARG A 1 94 ? -11.977 -12.573 20.439 1.00 89.25 94 ARG A CA 1
ATOM 743 C C . ARG A 1 94 ? -10.744 -11.968 19.773 1.00 89.25 94 ARG A C 1
ATOM 745 O O . ARG A 1 94 ? -9.621 -12.362 20.091 1.00 89.25 94 ARG A O 1
ATOM 752 N N . ASN A 1 95 ? -10.927 -11.029 18.852 1.00 91.06 95 ASN A N 1
ATOM 753 C CA . ASN A 1 95 ? -9.845 -10.408 18.112 1.00 91.06 95 ASN A CA 1
ATOM 754 C C . ASN A 1 95 ? -9.253 -9.255 18.921 1.00 91.06 95 ASN A C 1
ATOM 756 O O . ASN A 1 95 ? -9.837 -8.186 19.068 1.00 91.06 95 ASN A O 1
ATOM 760 N N . GLY A 1 96 ? -8.036 -9.463 19.420 1.00 90.12 96 GLY A N 1
ATOM 761 C CA . GLY A 1 96 ? -7.278 -8.394 20.058 1.00 90.12 96 GLY A CA 1
ATOM 762 C C . GLY A 1 96 ? -6.831 -7.304 19.066 1.00 90.12 96 GLY A C 1
ATOM 763 O O . GLY A 1 96 ? -6.843 -7.515 17.847 1.00 90.12 96 GLY A O 1
ATOM 764 N N . PRO A 1 97 ? -6.311 -6.167 19.562 1.00 90.00 97 PRO A N 1
ATOM 765 C CA . PRO A 1 97 ? -5.932 -5.017 18.732 1.00 90.00 97 PRO A CA 1
ATOM 766 C C . PRO A 1 97 ? -4.961 -5.349 17.588 1.00 90.00 97 PRO A C 1
ATOM 768 O O . PRO A 1 97 ? -5.073 -4.817 16.485 1.00 90.00 97 PRO A O 1
ATOM 771 N N . ASN A 1 98 ? -4.012 -6.263 17.818 1.00 90.25 98 ASN A N 1
ATOM 772 C CA . ASN A 1 98 ? -3.065 -6.696 16.786 1.00 90.25 98 ASN A CA 1
ATOM 773 C C . ASN A 1 98 ? -3.743 -7.491 15.661 1.00 90.25 98 ASN A C 1
ATOM 775 O O . ASN A 1 98 ? -3.341 -7.376 14.504 1.00 90.25 98 ASN A O 1
ATOM 779 N N . VAL A 1 99 ? -4.764 -8.286 15.987 1.00 91.75 99 VAL A N 1
ATOM 780 C CA . VAL A 1 99 ? -5.518 -9.073 15.005 1.00 91.75 99 VAL A CA 1
ATOM 781 C C . VAL A 1 99 ? -6.356 -8.141 14.138 1.00 91.75 99 VAL A C 1
ATOM 783 O O . VAL A 1 99 ? -6.268 -8.226 12.917 1.00 91.75 99 VAL A O 1
ATOM 786 N N . ILE A 1 100 ? -7.064 -7.190 14.752 1.00 90.88 100 ILE A N 1
ATOM 787 C CA . ILE A 1 100 ? -7.856 -6.179 14.037 1.00 90.88 100 ILE A CA 1
ATOM 788 C C . ILE A 1 100 ? -6.971 -5.335 13.120 1.00 90.88 100 ILE A C 1
ATOM 790 O O . ILE A 1 100 ? -7.280 -5.163 11.944 1.00 90.88 100 ILE A O 1
ATOM 794 N N . ARG A 1 101 ? -5.805 -4.892 13.607 1.00 88.94 101 ARG A N 1
ATOM 795 C CA . ARG A 1 101 ? -4.826 -4.174 12.779 1.00 88.94 101 ARG A CA 1
ATOM 796 C C . ARG A 1 101 ? -4.380 -5.000 11.566 1.00 88.94 101 ARG A C 1
ATOM 798 O O . ARG A 1 101 ? -4.234 -4.454 10.475 1.00 88.94 101 ARG A O 1
ATOM 805 N N . ASN A 1 102 ? -4.170 -6.306 11.741 1.00 88.88 102 ASN A N 1
ATOM 806 C CA . ASN A 1 102 ? -3.799 -7.203 10.645 1.00 88.88 102 ASN A CA 1
ATOM 807 C C . ASN A 1 102 ? -4.958 -7.445 9.667 1.00 88.88 102 ASN A C 1
ATOM 809 O O . ASN A 1 102 ? -4.710 -7.559 8.471 1.00 88.88 102 ASN A O 1
ATOM 813 N N . MET A 1 103 ? -6.202 -7.513 10.148 1.00 90.44 103 MET A N 1
ATOM 814 C CA . MET A 1 103 ? -7.397 -7.597 9.300 1.00 90.44 103 MET A CA 1
ATOM 815 C C . MET A 1 103 ? -7.534 -6.342 8.436 1.00 90.44 103 MET A C 1
ATOM 817 O O . MET A 1 103 ? -7.562 -6.449 7.217 1.00 90.44 103 MET A O 1
ATOM 821 N N . LEU A 1 104 ? -7.451 -5.156 9.042 1.00 88.75 104 LEU A N 1
ATOM 822 C CA . LEU A 1 104 ? -7.462 -3.880 8.321 1.00 88.75 104 LEU A CA 1
ATOM 823 C C . LEU A 1 104 ? -6.329 -3.771 7.288 1.00 88.75 104 LEU A C 1
ATOM 825 O O . LEU A 1 104 ? -6.521 -3.240 6.198 1.00 88.75 104 LEU A O 1
ATOM 829 N N . ALA A 1 105 ? -5.143 -4.304 7.594 1.00 84.94 105 ALA A N 1
ATOM 830 C CA . ALA A 1 105 ? -4.044 -4.347 6.634 1.00 84.94 105 ALA A CA 1
ATOM 831 C C . ALA A 1 105 ? -4.319 -5.284 5.442 1.00 84.94 105 ALA A C 1
ATOM 833 O O . ALA A 1 105 ? -3.879 -4.980 4.333 1.00 84.94 105 ALA A O 1
ATOM 834 N N . ARG A 1 106 ? -5.035 -6.398 5.652 1.00 85.31 106 ARG A N 1
ATOM 835 C CA . ARG A 1 106 ? -5.482 -7.296 4.569 1.00 85.31 106 ARG A CA 1
ATOM 836 C C . ARG A 1 106 ? -6.554 -6.642 3.704 1.00 85.31 106 ARG A C 1
ATOM 838 O O . ARG A 1 106 ? -6.519 -6.808 2.491 1.00 85.31 106 ARG A O 1
ATOM 845 N N . ASP A 1 107 ? -7.406 -5.822 4.308 1.00 85.50 107 ASP A N 1
ATOM 846 C CA . ASP A 1 107 ? -8.460 -5.070 3.619 1.00 85.50 107 ASP A CA 1
ATOM 847 C C . ASP A 1 107 ? -7.944 -3.795 2.931 1.00 85.50 107 ASP A C 1
ATOM 849 O O . ASP A 1 107 ? -8.719 -2.922 2.552 1.00 85.50 107 ASP A O 1
ATOM 853 N N . ARG A 1 108 ? -6.620 -3.676 2.756 1.00 78.94 108 ARG A N 1
ATOM 854 C CA . ARG A 1 108 ? -5.939 -2.544 2.103 1.00 78.94 108 ARG A CA 1
ATOM 855 C C . ARG A 1 108 ? -6.114 -1.193 2.804 1.00 78.94 108 ARG A C 1
ATOM 857 O O . ARG A 1 108 ? -5.756 -0.159 2.247 1.00 78.94 108 ARG A O 1
ATOM 864 N N . THR A 1 109 ? -6.529 -1.195 4.068 1.00 83.50 109 THR A N 1
ATOM 865 C CA . THR A 1 109 ? -6.628 -0.004 4.926 1.00 83.50 109 THR A CA 1
ATOM 866 C C . THR A 1 109 ? -5.699 -0.122 6.143 1.00 83.50 109 THR A C 1
ATOM 868 O O . THR A 1 109 ? -6.161 -0.167 7.285 1.00 83.50 109 THR A O 1
ATOM 871 N N . PRO A 1 110 ? -4.367 -0.229 5.955 1.00 82.12 110 PRO A N 1
ATOM 872 C CA . PRO A 1 110 ? -3.449 -0.456 7.065 1.00 82.12 110 PRO A CA 1
ATOM 873 C C . PRO A 1 110 ? -3.351 0.776 7.966 1.00 82.12 110 PRO A C 1
ATOM 875 O O . PRO A 1 110 ? -2.907 1.824 7.519 1.00 82.12 110 PRO A O 1
ATOM 878 N N . LEU A 1 111 ? -3.649 0.647 9.257 1.00 83.50 111 LEU A N 1
ATOM 879 C CA . LEU A 1 111 ? -3.480 1.767 10.186 1.00 83.50 111 LEU A CA 1
ATOM 880 C C . LEU A 1 111 ? -2.001 2.168 10.363 1.00 83.50 111 LEU A C 1
ATOM 882 O O . LEU A 1 111 ? -1.103 1.312 10.289 1.00 83.50 111 LEU A O 1
ATOM 886 N N . PRO A 1 112 ? -1.719 3.460 10.604 1.00 78.25 112 PRO A N 1
ATOM 887 C CA . PRO A 1 112 ? -0.387 3.904 10.987 1.00 78.25 112 PRO A CA 1
ATOM 888 C C . PRO A 1 112 ? 0.077 3.288 12.319 1.00 78.25 112 PRO A C 1
ATOM 890 O O . PRO A 1 112 ? -0.719 2.781 13.106 1.00 78.25 112 PRO A O 1
ATOM 893 N N . ARG A 1 113 ? 1.402 3.272 12.518 1.00 68.50 113 ARG A N 1
ATOM 894 C CA . ARG A 1 113 ? 2.047 2.833 13.764 1.00 68.50 113 ARG A CA 1
ATOM 895 C C . ARG A 1 113 ? 2.180 3.989 14.731 1.00 68.50 113 ARG A C 1
ATOM 897 O O . ARG A 1 113 ? 2.501 5.084 14.209 1.00 68.50 113 ARG A O 1
#

Sequence (113 aa):
MVNRSGKNGHSNGSKPNDEDLKNALLEYSEEMLTHEETLARLRARFGYSIKRSTLFTLLKKYGVPSARKNAKKLSDEAQTSLVLDKLDNDLFKRNGPNVIRNMLARDRTPLPR

pLDDT: mean 83.5, std 13.2, range [38.16, 93.88]

Radius of gyration: 19.04 Å; chains: 1; bounding box: 63×25×42 Å

Organism: Dendrothele bisp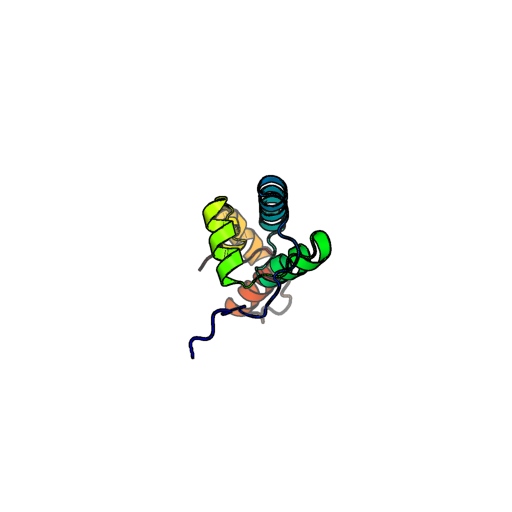ora (strain CBS 962.96) (NCBI:txid1314807)

Foldseek 3Di:
DDDPDPPPPDDQFDDDDLVVLLVLLQVCLVVQDDLVVSQVVCCVPPVGHDDSVVVVVSCVVSVNDHLQVVLVVDDPVRVVVLLVVLCVVVPPSPQDPVNSQVVCVVVSNHHHD

Secondary structure (DSSP, 8-state):
--------S----PPPPHHHHHHHHHHHHHTT--HHHHHHHHHHHH-----HHHHHHHHHHTTPPPHHHHHTTS-HHHHHHHHHHHHHT-TT----HHHHHHHHHHTT-PPP-